Protein AF-A0A970QBX3-F1 (afdb_monomer)

Solvent-accessible surface area (backbone atoms only — not comparable to full-atom values): 6526 Å² total; per-residue (Å²): 126,73,66,64,77,68,33,66,67,52,50,50,51,51,50,50,53,51,50,50,52,50,51,53,54,52,50,52,54,51,51,53,52,52,53,53,47,52,47,50,51,34,50,51,20,39,53,53,19,43,52,48,38,43,62,64,50,50,45,53,52,36,74,72,35,96,82,59,68,78,52,75,66,56,49,50,52,50,50,51,52,17,49,55,44,13,43,54,48,10,49,77,71,75,35,60,40,56,83,68,61,32,67,73,48,52,55,55,47,52,56,51,51,55,52,50,66,74,74,108

Structure (mmCIF, N/CA/C/O backbone):
data_AF-A0A970QBX3-F1
#
_entry.id   AF-A0A970QBX3-F1
#
loop_
_atom_site.group_PDB
_atom_site.id
_atom_site.type_symbol
_atom_site.label_atom_id
_atom_site.label_alt_id
_atom_site.label_comp_id
_atom_site.label_asym_id
_atom_site.label_entity_id
_atom_site.label_seq_id
_atom_site.pdbx_PDB_ins_code
_atom_site.Cartn_x
_atom_site.Cartn_y
_atom_site.Cartn_z
_atom_site.occupancy
_atom_site.B_iso_or_equiv
_atom_site.auth_seq_id
_atom_site.auth_comp_id
_atom_site.auth_asym_id
_atom_site.auth_atom_id
_atom_site.pdbx_PDB_model_num
ATOM 1 N N . MET A 1 1 ? 44.107 10.179 -43.874 1.00 50.38 1 MET A N 1
ATOM 2 C CA . MET A 1 1 ? 43.537 10.083 -42.509 1.00 50.38 1 MET A CA 1
ATOM 3 C C . MET A 1 1 ? 42.085 10.587 -42.414 1.00 50.38 1 MET A C 1
ATOM 5 O O . MET A 1 1 ? 41.373 10.115 -41.544 1.00 50.38 1 MET A O 1
ATOM 9 N N . MET A 1 2 ? 41.601 11.449 -43.329 1.00 52.66 2 MET A N 1
ATOM 10 C CA . MET A 1 2 ? 40.190 11.902 -43.385 1.00 52.66 2 MET A CA 1
ATOM 11 C C . MET A 1 2 ? 39.183 10.896 -43.990 1.00 52.66 2 MET A C 1
ATOM 13 O O . MET A 1 2 ? 38.004 10.974 -43.662 1.00 52.66 2 MET A O 1
ATOM 17 N N . SER A 1 3 ? 39.610 9.911 -44.795 1.00 55.97 3 SER A N 1
ATOM 18 C CA . SER A 1 3 ? 38.688 8.915 -45.388 1.00 55.97 3 SER A CA 1
ATOM 19 C C . SER A 1 3 ? 38.182 7.845 -44.414 1.00 55.97 3 SER A C 1
ATOM 21 O O . SER A 1 3 ? 37.159 7.227 -44.678 1.00 55.97 3 SER A O 1
ATOM 23 N N . LEU A 1 4 ? 38.858 7.624 -43.280 1.00 55.12 4 LEU A N 1
ATOM 24 C CA . LEU A 1 4 ? 38.429 6.629 -42.285 1.00 55.12 4 LEU A CA 1
ATOM 25 C C . LEU A 1 4 ? 37.173 7.074 -41.518 1.00 55.12 4 LEU A C 1
ATOM 27 O O . LEU A 1 4 ? 36.374 6.233 -41.126 1.00 55.12 4 LEU A O 1
ATOM 31 N N . LEU A 1 5 ? 36.967 8.386 -41.364 1.00 57.03 5 LEU A N 1
ATOM 32 C CA . LEU A 1 5 ? 35.799 8.968 -40.688 1.00 57.03 5 LEU A CA 1
ATOM 33 C C . LEU A 1 5 ? 34.562 9.090 -41.596 1.00 57.03 5 LEU A C 1
ATOM 35 O O . LEU A 1 5 ? 33.463 9.277 -41.091 1.00 57.03 5 LEU A O 1
ATOM 39 N N . HIS A 1 6 ? 34.734 8.966 -42.916 1.00 58.34 6 HIS A N 1
ATOM 40 C CA . HIS A 1 6 ? 33.640 8.953 -43.900 1.00 58.34 6 HIS A CA 1
ATOM 41 C C . HIS A 1 6 ? 33.245 7.542 -44.341 1.00 58.34 6 HIS A C 1
ATOM 43 O O . HIS A 1 6 ? 32.353 7.383 -45.169 1.00 58.34 6 HIS A O 1
ATOM 49 N N . SER A 1 7 ? 33.907 6.512 -43.808 1.00 71.31 7 SER A N 1
ATOM 50 C CA . SER A 1 7 ? 33.497 5.139 -44.065 1.00 71.31 7 SER A CA 1
ATOM 51 C C . SER A 1 7 ? 32.160 4.897 -43.370 1.00 71.31 7 SER A C 1
ATOM 53 O O . SER A 1 7 ? 32.067 4.983 -42.143 1.00 71.31 7 SER A O 1
ATOM 55 N N . GLU A 1 8 ? 31.129 4.593 -44.155 1.00 74.38 8 GLU A N 1
ATOM 56 C CA . GLU A 1 8 ? 29.771 4.295 -43.684 1.00 74.38 8 GLU A CA 1
ATOM 57 C C . GLU A 1 8 ? 29.770 3.244 -42.562 1.00 74.38 8 GLU A C 1
ATOM 59 O O . GLU A 1 8 ? 28.977 3.330 -41.628 1.00 74.38 8 GLU A O 1
ATOM 64 N N . ALA A 1 9 ? 30.728 2.311 -42.591 1.00 81.00 9 ALA A N 1
ATOM 65 C CA . ALA A 1 9 ? 30.919 1.303 -41.555 1.00 81.00 9 ALA A CA 1
ATOM 66 C C . ALA A 1 9 ? 31.301 1.903 -40.188 1.00 81.00 9 ALA A C 1
ATOM 68 O O . ALA A 1 9 ? 30.789 1.471 -39.157 1.00 81.00 9 ALA A O 1
ATOM 69 N N . VAL A 1 10 ? 32.169 2.919 -40.157 1.00 82.06 10 VAL A N 1
ATOM 70 C CA . VAL A 1 10 ? 32.573 3.585 -38.907 1.00 82.06 10 VAL A CA 1
ATOM 71 C C . VAL A 1 10 ? 31.414 4.407 -38.350 1.00 82.06 10 VAL A C 1
ATOM 73 O O . VAL A 1 10 ? 31.152 4.357 -37.150 1.00 82.06 10 VAL A O 1
ATOM 76 N N . LEU A 1 11 ? 30.670 5.098 -39.217 1.00 83.69 11 LEU A N 1
ATOM 77 C CA . LEU A 1 11 ? 29.479 5.851 -38.818 1.00 83.69 11 LEU A CA 1
ATOM 78 C C . LEU A 1 11 ? 28.376 4.931 -38.280 1.00 83.69 11 LEU A C 1
ATOM 80 O O . LEU A 1 11 ? 27.795 5.233 -37.239 1.00 83.69 11 LEU A O 1
ATOM 84 N N . ALA A 1 12 ? 28.134 3.785 -38.921 1.00 86.38 12 ALA A N 1
ATOM 85 C CA . ALA A 1 12 ? 27.183 2.786 -38.441 1.00 86.38 12 ALA A CA 1
ATOM 86 C C . ALA A 1 12 ? 27.601 2.197 -37.085 1.00 86.38 12 ALA A C 1
ATOM 88 O O . ALA A 1 12 ? 26.760 2.058 -36.195 1.00 86.38 12 ALA A O 1
ATOM 89 N N . CYS A 1 13 ? 28.891 1.909 -36.884 1.00 87.31 13 CYS A N 1
ATOM 90 C CA . CYS A 1 13 ? 29.428 1.458 -35.596 1.00 87.31 13 CYS A CA 1
ATOM 91 C C . CYS A 1 13 ? 29.241 2.510 -34.493 1.00 87.31 13 CYS A C 1
ATOM 93 O O . CYS A 1 13 ? 28.778 2.192 -33.402 1.00 87.31 13 CYS A O 1
ATOM 95 N N . VAL A 1 14 ? 29.542 3.781 -34.767 1.00 88.06 14 VAL A N 1
ATOM 96 C CA . VAL A 1 14 ? 29.342 4.853 -33.778 1.00 88.06 14 VAL A CA 1
ATOM 97 C C . VAL A 1 14 ? 27.853 5.046 -33.477 1.00 88.06 14 VAL A C 1
ATOM 99 O O . VAL A 1 14 ? 27.471 5.113 -32.309 1.00 88.06 14 VAL A O 1
ATOM 102 N N . ALA A 1 15 ? 26.996 5.072 -34.500 1.00 88.62 15 ALA A N 1
ATOM 103 C CA . ALA A 1 15 ? 25.553 5.231 -34.332 1.00 88.62 15 ALA A CA 1
ATOM 104 C C . ALA A 1 15 ? 24.930 4.085 -33.519 1.00 88.62 15 ALA A C 1
ATOM 106 O O . ALA A 1 15 ? 24.088 4.325 -32.654 1.00 88.62 15 ALA A O 1
ATOM 107 N N . SER A 1 16 ? 25.368 2.848 -33.751 1.00 89.81 16 SER A N 1
ATOM 108 C CA . SER A 1 16 ? 24.889 1.678 -33.010 1.00 89.81 16 SER A CA 1
ATOM 109 C C . SER A 1 16 ? 25.359 1.679 -31.552 1.00 89.81 16 SER A C 1
ATOM 111 O O . SER A 1 16 ? 24.554 1.395 -30.665 1.00 89.81 16 SER A O 1
ATOM 113 N N . ILE A 1 17 ? 26.598 2.098 -31.271 1.00 91.94 17 ILE A N 1
ATOM 114 C CA . ILE A 1 17 ? 27.090 2.268 -29.892 1.00 91.94 17 ILE A CA 1
ATOM 115 C C . ILE A 1 17 ? 26.294 3.356 -29.156 1.00 91.94 17 ILE A C 1
ATOM 117 O O . ILE A 1 17 ? 25.835 3.138 -28.033 1.00 91.94 17 ILE A O 1
ATOM 121 N N . VAL A 1 18 ? 26.080 4.512 -29.790 1.00 93.06 18 VAL A N 1
ATOM 122 C CA . VAL A 1 18 ? 25.302 5.614 -29.200 1.00 93.06 18 VAL A CA 1
ATOM 123 C C . VAL A 1 18 ? 23.844 5.201 -28.981 1.00 93.06 18 VAL A C 1
ATOM 125 O O . VAL A 1 18 ? 23.286 5.459 -27.915 1.00 93.06 18 VAL A O 1
ATOM 128 N N . GLY A 1 19 ? 23.235 4.508 -29.945 1.00 90.81 19 GLY A N 1
ATOM 129 C CA . GLY A 1 19 ? 21.869 3.996 -29.834 1.00 90.81 19 GLY A CA 1
ATOM 130 C C . GLY A 1 19 ? 21.708 2.961 -28.718 1.00 90.81 19 GLY A C 1
ATOM 131 O O . GLY A 1 19 ? 20.728 3.007 -27.968 1.00 90.81 19 GLY A O 1
ATOM 132 N N . ALA A 1 20 ? 22.687 2.068 -28.549 1.00 90.50 20 ALA A N 1
ATOM 133 C CA . ALA A 1 20 ? 22.700 1.102 -27.454 1.00 90.50 20 ALA A CA 1
ATOM 134 C C . ALA A 1 20 ? 22.789 1.807 -26.093 1.00 90.50 20 ALA A C 1
ATOM 136 O O . ALA A 1 20 ? 21.993 1.521 -25.196 1.00 90.50 20 ALA A O 1
ATOM 137 N N . LEU A 1 21 ? 23.691 2.785 -25.957 1.00 92.25 21 LEU A N 1
ATOM 138 C CA . LEU A 1 21 ? 23.841 3.550 -24.721 1.00 92.25 21 LEU A CA 1
ATOM 139 C C . LEU A 1 21 ? 22.571 4.347 -24.384 1.00 92.25 21 LEU A C 1
ATOM 141 O O . LEU A 1 21 ? 22.104 4.316 -23.246 1.00 92.25 21 LEU A O 1
ATOM 145 N N . TRP A 1 22 ? 21.964 5.000 -25.378 1.00 91.19 22 TRP A N 1
ATOM 146 C CA . TRP A 1 22 ? 20.698 5.718 -25.218 1.00 91.19 22 TRP A CA 1
ATOM 147 C C . TRP A 1 22 ? 19.562 4.799 -24.756 1.00 91.19 22 TRP A C 1
ATOM 149 O O . TRP A 1 22 ? 18.803 5.138 -23.847 1.00 91.19 22 TRP A O 1
ATOM 159 N N . THR A 1 23 ? 19.467 3.607 -25.346 1.00 91.12 23 THR A N 1
ATOM 160 C CA . THR A 1 23 ? 18.446 2.615 -24.988 1.00 91.12 23 THR A CA 1
ATOM 161 C C . THR A 1 23 ? 18.615 2.137 -23.548 1.00 91.12 23 THR A C 1
ATOM 163 O O . THR A 1 23 ? 17.627 2.027 -22.822 1.00 91.12 23 THR A O 1
ATOM 166 N N . LEU A 1 24 ? 19.854 1.914 -23.101 1.00 88.19 24 LEU A N 1
ATOM 167 C CA . LEU A 1 24 ? 20.149 1.536 -21.717 1.00 88.19 24 LEU A CA 1
ATOM 168 C C . LEU A 1 24 ? 19.758 2.639 -20.726 1.00 88.19 24 LEU A C 1
ATOM 170 O O . LEU A 1 24 ? 19.082 2.357 -19.735 1.00 88.19 24 LEU A O 1
ATOM 174 N N . LEU A 1 25 ? 20.120 3.894 -21.011 1.00 87.69 25 LEU A N 1
ATOM 175 C CA . LEU A 1 25 ? 19.755 5.037 -20.167 1.00 87.69 25 LEU A CA 1
ATOM 176 C C . LEU A 1 25 ? 18.233 5.196 -20.066 1.00 87.69 25 LEU A C 1
ATOM 178 O O . LEU A 1 25 ? 17.684 5.295 -18.967 1.00 87.69 25 LEU A O 1
ATOM 182 N N . LYS A 1 26 ? 17.533 5.131 -21.201 1.00 88.56 26 LYS A N 1
ATOM 183 C CA . LYS A 1 26 ? 16.073 5.259 -21.245 1.00 88.56 26 LYS A CA 1
ATOM 184 C C . LYS A 1 26 ? 15.355 4.089 -20.570 1.00 88.56 26 LYS A C 1
ATOM 186 O O . LYS A 1 26 ? 14.345 4.290 -19.895 1.00 88.56 26 LYS A O 1
ATOM 191 N N . SER A 1 27 ? 15.889 2.876 -20.706 1.00 84.69 27 SER A N 1
ATOM 192 C CA . SER A 1 27 ? 15.396 1.692 -19.996 1.00 84.69 27 SER A CA 1
ATOM 193 C C . SER A 1 27 ? 15.481 1.882 -18.480 1.00 84.69 27 SER A C 1
ATOM 195 O O . SER A 1 27 ? 14.522 1.603 -17.759 1.00 84.69 27 SER A O 1
ATOM 197 N N . HIS A 1 28 ? 16.586 2.449 -17.990 1.00 81.50 28 HIS A N 1
ATOM 198 C CA . HIS A 1 28 ? 16.771 2.712 -16.568 1.00 81.50 28 HIS A CA 1
ATOM 199 C C . HIS A 1 28 ? 15.764 3.741 -16.018 1.00 81.50 28 HIS A C 1
ATOM 201 O O . HIS A 1 28 ? 15.175 3.525 -14.956 1.00 81.50 28 HIS A O 1
ATOM 207 N N . GLU A 1 29 ? 15.501 4.834 -16.738 1.00 82.56 29 GLU A N 1
ATOM 208 C CA . GLU A 1 29 ? 14.481 5.822 -16.348 1.00 82.56 29 GLU A CA 1
ATOM 209 C C . GLU A 1 29 ? 13.073 5.226 -16.322 1.00 82.56 29 GLU A C 1
ATOM 211 O O . GLU A 1 29 ? 12.319 5.424 -15.363 1.00 82.56 29 GLU A O 1
ATOM 216 N N . TRP A 1 30 ? 12.730 4.443 -17.345 1.00 85.00 30 TRP A N 1
ATOM 217 C CA . TRP A 1 30 ? 11.436 3.778 -17.415 1.00 85.00 30 TRP A CA 1
ATOM 218 C C . TRP A 1 30 ? 11.247 2.782 -16.266 1.00 85.00 30 TRP A C 1
ATOM 220 O O . TRP A 1 30 ? 10.191 2.757 -15.629 1.00 85.00 30 TRP A O 1
ATOM 230 N N . MET A 1 31 ? 12.292 2.025 -15.935 1.00 81.00 31 MET A N 1
ATOM 231 C CA . MET A 1 31 ? 12.283 1.080 -14.822 1.00 81.00 31 MET A CA 1
ATOM 232 C C . MET A 1 31 ? 12.094 1.783 -13.472 1.00 81.00 31 MET A C 1
ATOM 234 O O . MET A 1 31 ? 11.294 1.327 -12.651 1.00 81.00 31 MET A O 1
ATOM 238 N N . ARG A 1 32 ? 12.751 2.932 -13.255 1.00 82.06 32 ARG A N 1
ATOM 239 C CA . ARG A 1 32 ? 12.530 3.763 -12.056 1.00 82.06 32 ARG A CA 1
ATOM 240 C C . ARG A 1 32 ? 11.093 4.271 -11.986 1.00 82.06 32 ARG A C 1
ATOM 242 O O . ARG A 1 32 ? 10.476 4.185 -10.926 1.00 82.06 32 ARG A O 1
ATOM 249 N N . GLY A 1 33 ? 10.543 4.736 -13.107 1.00 84.94 33 GLY A N 1
ATOM 250 C CA . GLY A 1 33 ? 9.156 5.194 -13.192 1.00 84.94 33 GLY A CA 1
ATOM 251 C C . GLY A 1 33 ? 8.146 4.089 -12.876 1.00 84.94 33 GLY A C 1
ATOM 252 O O . GLY A 1 33 ? 7.218 4.307 -12.099 1.00 84.94 33 GLY A O 1
ATOM 253 N N . MET A 1 34 ? 8.344 2.882 -13.413 1.00 85.06 34 MET A N 1
ATOM 254 C CA . MET A 1 34 ? 7.487 1.733 -13.105 1.00 85.06 34 MET A CA 1
ATOM 255 C C . MET A 1 34 ? 7.571 1.324 -11.636 1.00 85.06 34 MET A C 1
ATOM 257 O O . MET A 1 34 ? 6.538 1.072 -11.018 1.00 85.06 34 MET A O 1
ATOM 261 N N . ARG A 1 35 ? 8.777 1.291 -11.055 1.00 85.50 35 ARG A N 1
ATOM 262 C CA . ARG A 1 35 ? 8.946 0.970 -9.632 1.00 85.50 35 ARG A CA 1
ATOM 263 C C . ARG A 1 35 ? 8.247 1.996 -8.744 1.00 85.50 35 ARG A C 1
ATOM 265 O O . ARG A 1 35 ? 7.551 1.605 -7.815 1.00 85.50 35 ARG A O 1
ATOM 272 N N . GLN A 1 36 ? 8.378 3.285 -9.060 1.00 88.75 36 GLN A N 1
ATOM 273 C CA . GLN A 1 36 ? 7.702 4.340 -8.308 1.00 88.75 36 GLN A CA 1
ATOM 274 C C . GLN A 1 36 ? 6.177 4.211 -8.385 1.00 88.75 36 GLN A C 1
ATOM 276 O O . GLN A 1 36 ? 5.508 4.369 -7.369 1.00 88.75 36 GLN A O 1
ATOM 281 N N . ARG A 1 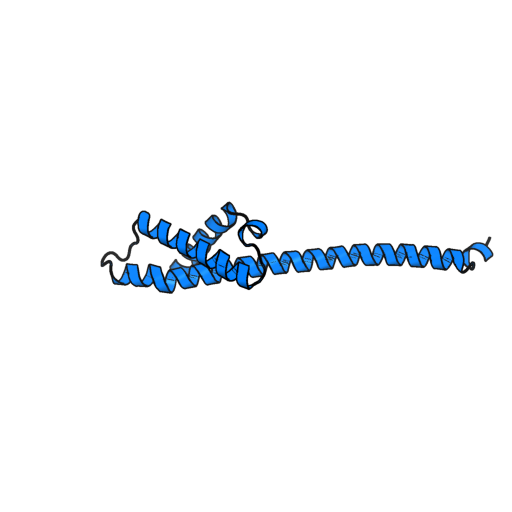37 ? 5.630 3.885 -9.563 1.00 87.69 37 ARG A N 1
ATOM 282 C CA . ARG A 1 37 ? 4.191 3.632 -9.728 1.00 87.69 37 ARG A CA 1
ATOM 283 C C . ARG A 1 37 ? 3.723 2.472 -8.856 1.00 87.69 37 ARG A C 1
ATOM 285 O O . ARG A 1 37 ? 2.830 2.677 -8.051 1.00 87.69 37 ARG A O 1
ATOM 292 N N . LYS A 1 38 ? 4.404 1.320 -8.907 1.00 87.88 38 LYS A N 1
ATOM 293 C CA . LYS A 1 38 ? 4.070 0.158 -8.063 1.00 87.88 38 LYS A CA 1
ATOM 294 C C . LYS A 1 38 ? 4.073 0.491 -6.569 1.00 87.88 38 LYS A C 1
ATOM 296 O O . LYS A 1 38 ? 3.174 0.073 -5.850 1.00 87.88 38 LYS A O 1
ATOM 301 N N . VAL A 1 39 ? 5.067 1.254 -6.106 1.00 88.94 39 VAL A N 1
ATOM 302 C CA . VAL A 1 39 ? 5.147 1.690 -4.701 1.00 88.94 39 VAL A CA 1
ATOM 303 C C . VAL A 1 39 ? 3.987 2.617 -4.344 1.00 88.94 39 VAL A C 1
ATOM 305 O O . VAL A 1 39 ? 3.378 2.447 -3.292 1.00 88.94 39 VAL A O 1
ATOM 308 N N . ASN A 1 40 ? 3.654 3.572 -5.211 1.00 88.75 40 ASN A N 1
ATOM 309 C CA . ASN A 1 40 ? 2.523 4.468 -4.983 1.00 88.75 40 ASN A CA 1
ATOM 310 C C . ASN A 1 40 ? 1.193 3.699 -4.966 1.00 88.75 40 ASN A C 1
ATOM 312 O O . ASN A 1 40 ? 0.389 3.906 -4.064 1.00 88.75 40 ASN A O 1
ATOM 316 N N . ASP A 1 41 ? 0.997 2.766 -5.899 1.00 89.38 41 ASP A N 1
ATOM 317 C CA . ASP A 1 41 ? -0.209 1.937 -5.983 1.00 89.38 41 ASP A CA 1
ATOM 318 C C . ASP A 1 41 ? -0.372 1.054 -4.736 1.00 89.38 41 ASP A C 1
ATOM 320 O O . ASP A 1 41 ? -1.487 0.892 -4.232 1.00 89.38 41 ASP A O 1
ATOM 324 N N . ALA A 1 42 ? 0.741 0.515 -4.220 1.00 89.62 42 ALA A N 1
ATOM 325 C CA . ALA A 1 42 ? 0.800 -0.240 -2.971 1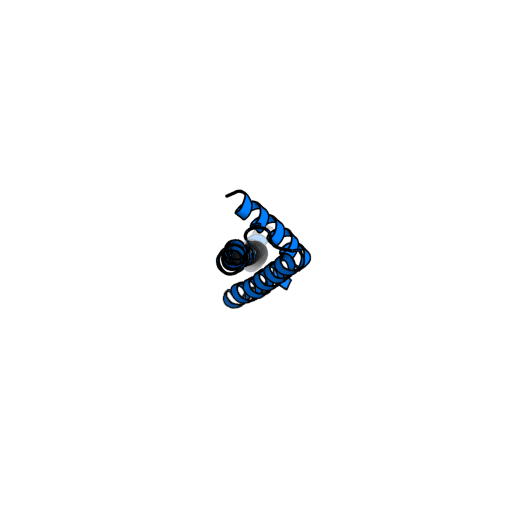.00 89.62 42 ALA A CA 1
ATOM 326 C C . ALA A 1 42 ? 0.446 0.629 -1.754 1.00 89.62 42 ALA A C 1
ATOM 328 O O . ALA A 1 42 ? -0.339 0.214 -0.902 1.00 89.62 42 ALA A O 1
ATOM 329 N N . LEU A 1 43 ? 0.999 1.842 -1.676 1.00 89.94 43 LEU A N 1
ATOM 330 C CA . LEU A 1 43 ? 0.696 2.793 -0.605 1.00 89.94 43 LEU A CA 1
ATOM 331 C C . LEU A 1 43 ? -0.775 3.210 -0.616 1.00 89.94 43 LEU A C 1
ATOM 333 O O . LEU A 1 43 ? -1.411 3.244 0.434 1.00 89.94 43 LEU A O 1
ATOM 337 N N . GLU A 1 44 ? -1.328 3.489 -1.791 1.00 91.31 44 GLU A N 1
ATOM 338 C CA . GLU A 1 44 ? -2.728 3.878 -1.931 1.00 91.31 44 GLU A CA 1
ATOM 339 C C . GLU A 1 44 ? -3.670 2.708 -1.597 1.00 91.31 44 GLU A C 1
ATOM 341 O O . GLU A 1 44 ? -4.697 2.906 -0.950 1.00 91.31 44 GLU A O 1
ATOM 346 N N . ALA A 1 45 ? -3.300 1.472 -1.957 1.00 90.50 45 ALA A N 1
ATOM 347 C CA . ALA A 1 45 ? -4.030 0.276 -1.539 1.00 90.50 45 ALA A CA 1
ATOM 348 C C . ALA A 1 45 ? -4.042 0.115 -0.010 1.00 90.50 45 ALA A C 1
ATOM 350 O O . ALA A 1 45 ? -5.082 -0.205 0.568 1.00 90.50 45 ALA A O 1
ATOM 351 N N . LEU A 1 46 ? -2.905 0.374 0.643 1.00 89.94 46 LEU A N 1
ATOM 352 C CA . LEU A 1 46 ? -2.792 0.345 2.098 1.00 89.94 46 LEU A CA 1
ATOM 353 C C . LEU A 1 46 ? -3.636 1.445 2.758 1.00 89.94 46 LEU A C 1
ATOM 355 O O . LEU A 1 46 ? -4.365 1.163 3.705 1.00 89.94 46 LEU A O 1
ATOM 359 N N . GLU A 1 47 ? -3.585 2.680 2.254 1.00 90.44 47 GLU A N 1
ATOM 360 C CA . GLU A 1 47 ? -4.385 3.790 2.791 1.00 90.44 47 GLU A CA 1
ATOM 361 C C . GLU A 1 47 ? -5.888 3.533 2.636 1.00 90.44 47 GLU A C 1
ATOM 363 O O . GLU A 1 47 ? -6.632 3.677 3.608 1.00 90.44 47 GLU A O 1
ATOM 368 N N . ALA A 1 48 ? -6.324 3.054 1.468 1.00 88.94 48 ALA A N 1
ATOM 369 C CA . ALA A 1 48 ? -7.717 2.693 1.224 1.00 88.94 48 ALA A CA 1
ATOM 370 C C . ALA A 1 48 ? -8.200 1.568 2.152 1.00 88.94 48 ALA A C 1
ATOM 372 O O . ALA A 1 48 ? -9.315 1.626 2.671 1.00 88.94 48 ALA A O 1
ATOM 373 N N . ALA A 1 49 ? -7.365 0.554 2.391 1.00 89.19 49 ALA A N 1
ATOM 374 C CA . ALA A 1 49 ? -7.700 -0.542 3.292 1.00 89.19 49 ALA A CA 1
ATOM 375 C C . ALA A 1 49 ? -7.829 -0.085 4.747 1.00 89.19 49 ALA A C 1
ATOM 377 O O . ALA A 1 49 ? -8.790 -0.452 5.420 1.00 89.19 49 ALA A O 1
ATOM 378 N N . VAL A 1 50 ? -6.891 0.735 5.229 1.00 87.81 50 VAL A N 1
ATOM 379 C CA . VAL A 1 50 ? -6.928 1.250 6.603 1.00 87.81 50 VAL A CA 1
ATOM 380 C C . VAL A 1 50 ? -8.132 2.168 6.814 1.00 87.81 50 VAL A C 1
ATOM 382 O O . VAL A 1 50 ? -8.797 2.047 7.842 1.00 87.81 50 VAL A O 1
ATOM 385 N N . ASP A 1 51 ? -8.454 3.045 5.856 1.00 87.81 51 ASP A N 1
ATOM 386 C CA . ASP A 1 51 ? -9.643 3.906 5.940 1.00 87.81 51 ASP A CA 1
ATOM 387 C C . ASP A 1 51 ? -10.935 3.074 5.945 1.00 87.81 51 ASP A C 1
ATOM 389 O O . ASP A 1 51 ? -11.795 3.270 6.806 1.00 87.81 51 ASP A O 1
ATOM 393 N N . ALA A 1 52 ? -11.048 2.080 5.055 1.00 87.50 52 ALA A N 1
ATOM 394 C CA . ALA A 1 52 ? -12.202 1.182 5.016 1.00 87.50 52 ALA A CA 1
ATOM 395 C C . ALA A 1 52 ? -12.379 0.428 6.342 1.00 87.50 52 ALA A C 1
ATOM 397 O O . ALA A 1 52 ? -13.460 0.460 6.929 1.00 87.50 52 ALA A O 1
ATOM 398 N N . THR A 1 53 ? -11.315 -0.182 6.871 1.00 87.56 53 THR A N 1
ATOM 399 C CA . THR A 1 53 ? -11.371 -0.895 8.155 1.00 87.56 53 THR A CA 1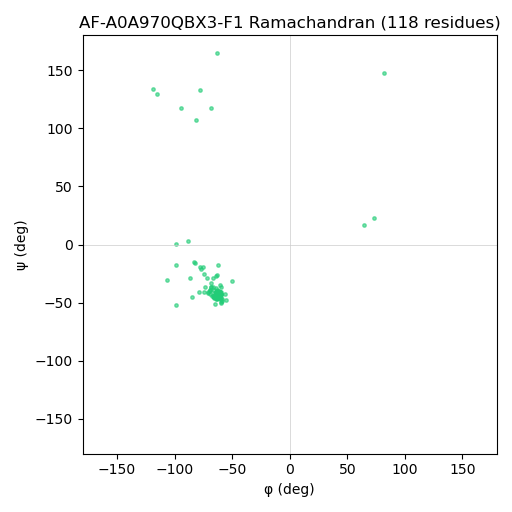
ATOM 400 C C . THR A 1 53 ? -11.685 0.048 9.316 1.00 87.56 53 THR A C 1
ATOM 402 O O . THR A 1 53 ? -12.443 -0.306 10.219 1.00 87.56 53 THR A O 1
ATOM 405 N N . TYR A 1 54 ? -11.169 1.277 9.308 1.00 82.94 54 TYR A N 1
ATOM 406 C CA . TYR A 1 54 ? -11.503 2.250 10.345 1.00 82.94 54 TYR A CA 1
ATOM 407 C C . TYR A 1 54 ? -12.993 2.627 10.320 1.00 82.94 54 TYR A C 1
ATOM 409 O O . TYR A 1 54 ? -13.650 2.668 11.363 1.00 82.94 54 TYR A O 1
ATOM 417 N N . ARG A 1 55 ? -13.546 2.876 9.131 1.00 83.44 55 ARG A N 1
ATOM 418 C CA . ARG A 1 55 ? -14.952 3.266 8.964 1.00 83.44 55 ARG A CA 1
ATOM 419 C C . ARG A 1 55 ? -15.929 2.132 9.237 1.00 83.44 55 ARG A C 1
ATOM 421 O O . ARG A 1 55 ? -16.961 2.385 9.844 1.00 83.4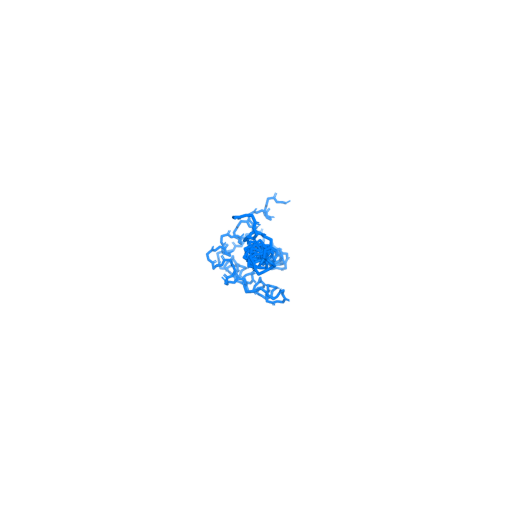4 55 ARG A O 1
ATOM 428 N N . GLU A 1 56 ? -15.626 0.924 8.774 1.00 85.12 56 GLU A N 1
ATOM 429 C CA . GLU A 1 56 ? -16.537 -0.222 8.862 1.00 85.12 56 GLU A CA 1
ATOM 430 C C . GLU A 1 56 ? -16.430 -0.931 10.215 1.00 85.12 56 GLU A C 1
ATOM 432 O O . GLU A 1 56 ? -17.445 -1.237 10.833 1.00 85.12 56 GLU A O 1
ATOM 437 N N . TYR A 1 57 ? -15.209 -1.169 10.698 1.00 80.56 57 TYR A N 1
ATOM 438 C CA . TYR A 1 57 ? -14.971 -2.009 11.873 1.00 80.56 57 TYR A CA 1
ATOM 439 C C . TYR A 1 57 ? -14.762 -1.179 13.142 1.00 80.56 57 TYR A C 1
ATOM 441 O O . TYR A 1 57 ? -15.455 -1.361 14.142 1.00 80.56 57 TYR A O 1
ATOM 449 N N . VAL A 1 58 ? -13.842 -0.209 13.107 1.00 78.94 58 VAL A N 1
ATOM 450 C CA . VAL A 1 58 ? -13.498 0.576 14.307 1.00 78.94 58 VAL A CA 1
ATOM 451 C C . VAL A 1 58 ? -14.635 1.501 14.729 1.00 78.94 58 VAL A C 1
ATOM 453 O O . VAL A 1 58 ? -14.889 1.646 15.924 1.00 78.94 58 VAL A O 1
ATOM 456 N N . ARG A 1 59 ? -15.323 2.136 13.775 1.00 78.81 59 ARG A N 1
ATOM 457 C CA . ARG A 1 59 ? -16.467 2.999 14.090 1.00 78.81 59 ARG A CA 1
ATOM 458 C C . ARG A 1 59 ? -17.614 2.206 14.716 1.00 78.81 59 ARG A C 1
ATOM 460 O O . ARG A 1 59 ? -18.117 2.627 15.750 1.00 78.81 59 ARG A O 1
ATOM 467 N N . ALA A 1 60 ? -17.954 1.048 14.148 1.00 81.94 60 ALA A N 1
ATOM 468 C CA . ALA A 1 60 ? -18.997 0.176 14.683 1.00 81.94 60 ALA A CA 1
ATOM 469 C C . ALA A 1 60 ? -18.675 -0.291 16.113 1.00 81.94 60 ALA A C 1
ATOM 471 O O . ALA A 1 60 ? -19.535 -0.236 16.986 1.00 81.94 60 ALA A O 1
ATOM 472 N N . LEU A 1 61 ? -17.420 -0.670 16.382 1.00 79.94 61 LEU A N 1
ATOM 473 C CA . LEU A 1 61 ? -16.974 -1.049 17.728 1.00 79.94 61 LEU A CA 1
ATOM 474 C C . LEU A 1 61 ? -17.055 0.111 18.725 1.00 79.94 61 LEU A C 1
ATOM 476 O O . LEU A 1 61 ? -17.512 -0.064 19.850 1.00 79.94 61 LEU A O 1
ATOM 480 N N . LYS A 1 62 ? -16.660 1.319 18.312 1.00 77.56 62 LYS A N 1
ATOM 481 C CA . LYS A 1 62 ? -16.763 2.516 19.160 1.00 77.56 62 LYS A CA 1
ATOM 482 C C . LYS A 1 62 ? -18.202 2.937 19.449 1.00 77.56 62 LYS A C 1
ATOM 484 O O . LYS A 1 62 ? -18.435 3.556 20.476 1.00 77.56 62 LYS A O 1
ATOM 489 N N . GLU A 1 63 ? -19.139 2.657 18.549 1.00 78.88 63 GLU A N 1
ATOM 490 C CA . GLU A 1 63 ? -20.566 2.926 18.769 1.00 78.88 63 GLU A CA 1
ATOM 491 C C . GLU A 1 63 ? -21.191 1.923 19.756 1.00 78.88 63 GLU A C 1
ATOM 493 O O . GLU A 1 63 ? -22.162 2.254 20.432 1.00 78.88 63 GLU A O 1
ATOM 498 N N . GLN A 1 64 ? -20.618 0.720 19.873 1.00 78.19 64 GLN A N 1
ATOM 499 C CA . GLN A 1 64 ? -21.064 -0.323 20.803 1.00 78.19 64 GLN A CA 1
ATOM 500 C C . GLN A 1 64 ? -20.441 -0.193 22.201 1.00 78.19 64 GLN A C 1
ATOM 502 O O . GLN A 1 64 ? -21.068 -0.589 23.184 1.00 78.19 64 GLN A O 1
ATOM 507 N N . ASP A 1 65 ? -19.232 0.366 22.306 1.00 75.12 65 ASP A N 1
ATOM 508 C CA . ASP A 1 65 ? -18.552 0.583 23.582 1.00 75.12 65 ASP A CA 1
ATOM 509 C C . ASP A 1 65 ? -18.790 2.006 24.137 1.00 75.12 65 ASP A C 1
ATOM 511 O O . ASP A 1 65 ? -18.304 2.982 23.556 1.00 75.12 65 ASP A O 1
ATOM 515 N N . PRO A 1 66 ? -19.434 2.162 25.311 1.00 68.88 66 PRO A N 1
ATOM 516 C CA . PRO A 1 66 ? -19.621 3.466 25.949 1.00 68.88 66 PRO A CA 1
ATOM 517 C C . PRO A 1 66 ? -18.305 4.160 26.345 1.00 68.88 66 PRO A C 1
ATOM 519 O O . PRO A 1 66 ? -18.304 5.369 26.578 1.00 68.88 66 PRO A O 1
ATOM 522 N N . SER A 1 67 ? -17.181 3.434 26.420 1.00 74.06 67 SER A N 1
ATOM 523 C CA . SER A 1 67 ? -15.858 4.013 26.688 1.00 74.06 67 SER A CA 1
ATOM 524 C C . SER A 1 67 ? -15.181 4.600 25.437 1.00 74.06 67 SER A C 1
ATOM 526 O O . SER A 1 67 ? -14.235 5.389 25.553 1.00 74.06 67 SER A O 1
ATOM 528 N N . GLY A 1 68 ? -15.662 4.245 24.237 1.00 69.75 68 GLY A N 1
ATOM 529 C CA . GLY A 1 68 ? -15.135 4.697 22.948 1.00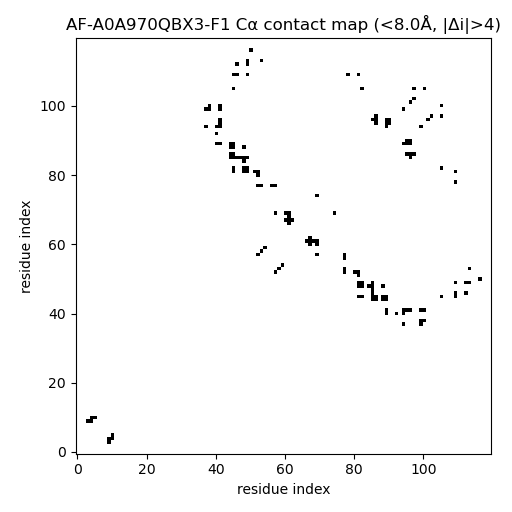 69.75 68 GLY A CA 1
ATOM 530 C C . GLY A 1 68 ? -13.698 4.242 22.651 1.00 69.75 68 GLY A C 1
ATOM 531 O O . GLY A 1 68 ? -13.033 4.825 21.779 1.00 69.75 68 GLY A O 1
ATOM 532 N N . ARG A 1 69 ? -13.180 3.238 23.374 1.00 77.88 69 ARG A N 1
ATOM 533 C CA . ARG A 1 69 ? -11.791 2.764 23.274 1.00 77.88 69 ARG A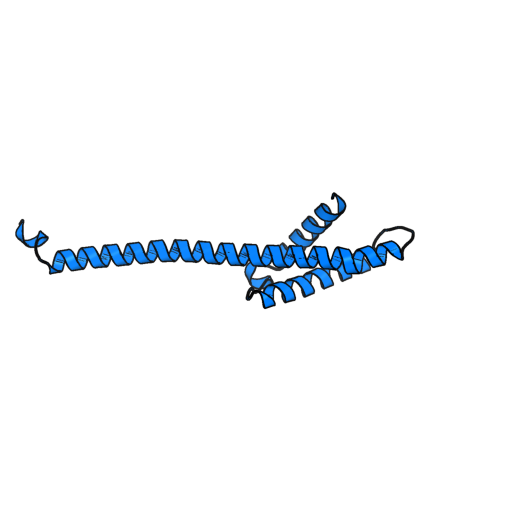 CA 1
ATOM 534 C C . ARG A 1 69 ? -11.749 1.305 22.842 1.00 77.88 69 ARG A C 1
ATOM 536 O O . ARG A 1 69 ? -12.393 0.453 23.420 1.00 77.88 69 ARG A O 1
ATOM 543 N N . LEU A 1 70 ? -10.879 1.012 21.881 1.00 79.12 70 LEU A N 1
ATOM 544 C CA . LEU A 1 70 ? -10.577 -0.367 21.503 1.00 79.12 70 LEU A CA 1
ATOM 545 C C . LEU A 1 70 ? -9.619 -0.997 22.518 1.00 79.12 70 LEU A C 1
ATOM 547 O O . LEU A 1 70 ? -8.569 -0.413 22.825 1.00 79.12 70 LEU A O 1
ATOM 551 N N . SER A 1 71 ? -9.927 -2.210 22.958 1.00 84.81 71 SER A N 1
ATOM 552 C CA . SER A 1 71 ? -9.011 -3.091 23.681 1.00 84.81 71 SER A CA 1
ATOM 553 C C . SER A 1 71 ? -7.803 -3.483 22.819 1.00 84.81 71 SER A C 1
ATOM 555 O O . SER A 1 71 ? -7.798 -3.329 21.597 1.00 84.81 71 SER A O 1
ATOM 557 N N . ALA A 1 72 ? -6.748 -4.010 23.448 1.00 83.62 72 ALA A N 1
ATOM 558 C CA . ALA A 1 72 ? -5.557 -4.459 22.723 1.00 83.62 72 ALA A CA 1
ATOM 559 C C . ALA A 1 72 ? -5.870 -5.573 21.703 1.00 83.62 72 ALA A C 1
ATOM 561 O O . ALA A 1 72 ? -5.304 -5.568 20.613 1.00 83.62 72 ALA A O 1
ATOM 562 N N . GLY A 1 73 ? -6.801 -6.479 22.027 1.00 85.12 73 GLY A N 1
ATOM 563 C CA . GLY A 1 73 ? -7.233 -7.544 21.117 1.00 85.12 73 GLY A CA 1
ATOM 564 C C . GLY A 1 73 ? -7.983 -7.008 19.897 1.00 85.12 73 GLY A C 1
ATOM 565 O O . GLY A 1 73 ? -7.681 -7.387 18.771 1.00 85.12 73 GLY A O 1
ATOM 566 N N . GLU A 1 74 ? -8.899 -6.058 20.093 1.00 83.81 74 GLU A N 1
ATOM 567 C CA . GLU A 1 74 ? -9.646 -5.447 18.983 1.00 83.81 74 GLU A CA 1
ATOM 568 C C . GLU A 1 74 ? -8.754 -4.586 18.085 1.00 83.81 74 GLU A C 1
ATOM 570 O O . GLU A 1 74 ? -8.966 -4.523 16.874 1.00 83.81 74 GLU A O 1
ATOM 575 N N . GLN A 1 75 ? -7.740 -3.932 18.660 1.00 83.31 75 GLN A N 1
ATOM 576 C CA . GLN A 1 75 ? -6.738 -3.205 17.882 1.00 83.31 75 GLN A CA 1
ATOM 577 C C . GLN A 1 75 ? -5.938 -4.143 16.980 1.00 83.31 75 GLN A C 1
ATOM 579 O O . GLN A 1 75 ? -5.665 -3.786 15.835 1.00 83.31 75 GLN A O 1
ATOM 584 N N . GLU A 1 76 ? -5.564 -5.316 17.485 1.00 85.56 76 GLU A N 1
ATOM 585 C CA . GLU A 1 76 ? -4.816 -6.296 16.704 1.00 85.56 76 GLU A CA 1
ATOM 586 C C . GLU A 1 76 ? -5.671 -6.900 15.587 1.00 85.56 76 GLU A C 1
ATOM 588 O O . GLU A 1 76 ? -5.237 -6.954 14.437 1.00 85.56 76 GLU A O 1
ATOM 593 N N . GLU A 1 77 ? -6.929 -7.229 15.878 1.00 87.31 77 GLU A N 1
ATOM 594 C CA . GLU A 1 77 ? -7.858 -7.726 14.862 1.00 87.31 77 GLU A CA 1
ATOM 595 C C . GLU A 1 77 ? -8.135 -6.672 13.775 1.00 87.31 77 GLU A C 1
ATOM 597 O O . GLU A 1 77 ? -8.140 -6.981 12.583 1.00 87.31 77 GLU A O 1
ATOM 602 N N . ALA A 1 78 ? -8.275 -5.398 14.158 1.00 85.31 78 ALA A N 1
ATOM 603 C CA . ALA A 1 78 ? -8.424 -4.301 13.203 1.00 85.31 78 ALA A CA 1
ATOM 604 C C . ALA A 1 78 ? -7.186 -4.147 12.301 1.00 85.31 78 ALA A C 1
ATOM 606 O O . ALA A 1 78 ? -7.321 -3.902 11.101 1.00 85.31 78 ALA A O 1
ATOM 607 N N . ARG A 1 79 ? -5.973 -4.303 12.848 1.00 84.56 79 ARG A N 1
ATOM 608 C CA . ARG A 1 79 ? -4.738 -4.281 12.043 1.00 84.56 79 ARG A CA 1
ATOM 609 C C . ARG A 1 79 ? -4.687 -5.446 11.072 1.00 84.56 79 ARG A C 1
ATOM 611 O O . ARG A 1 79 ? -4.386 -5.233 9.900 1.00 84.56 79 ARG A O 1
ATOM 618 N N . LYS A 1 80 ? -5.018 -6.649 11.538 1.00 88.44 80 LYS A N 1
ATOM 619 C CA . LYS A 1 80 ? -5.054 -7.847 10.703 1.00 88.44 80 LYS A CA 1
ATOM 620 C C . LYS A 1 80 ? -6.034 -7.682 9.540 1.00 88.44 80 LYS A C 1
ATOM 622 O O . LYS A 1 80 ? -5.636 -7.863 8.394 1.00 88.44 80 LYS A O 1
ATOM 627 N N . GLN A 1 81 ? -7.258 -7.220 9.803 1.00 88.38 81 GLN A N 1
ATOM 628 C CA . GLN A 1 81 ? -8.229 -6.930 8.742 1.00 88.38 81 GLN A CA 1
ATOM 629 C C . GLN A 1 81 ? -7.740 -5.857 7.767 1.00 88.38 81 GLN A C 1
ATOM 631 O O . GLN A 1 81 ? -7.901 -6.010 6.558 1.00 88.38 81 GLN A O 1
ATOM 636 N N . ALA A 1 82 ? -7.143 -4.769 8.262 1.00 88.00 82 ALA A N 1
ATOM 637 C CA . ALA A 1 82 ? -6.581 -3.736 7.395 1.00 88.00 82 ALA A CA 1
ATOM 638 C C . ALA A 1 82 ? -5.468 -4.295 6.495 1.00 88.00 82 ALA A C 1
ATOM 640 O O . ALA A 1 82 ? -5.432 -3.980 5.307 1.00 88.00 82 ALA A O 1
ATOM 641 N N . ARG A 1 83 ? -4.603 -5.164 7.028 1.00 87.75 83 ARG A N 1
ATOM 642 C CA . ARG A 1 83 ? -3.540 -5.827 6.267 1.00 87.75 83 ARG A CA 1
ATOM 643 C C . ARG A 1 83 ? -4.101 -6.762 5.201 1.00 87.75 83 ARG A C 1
ATOM 645 O O . ARG A 1 83 ? -3.720 -6.635 4.040 1.00 87.75 83 ARG A O 1
ATOM 652 N N . ASP A 1 84 ? -5.016 -7.652 5.568 1.00 90.25 84 ASP A N 1
ATOM 653 C CA . ASP A 1 84 ? -5.612 -8.614 4.633 1.00 90.25 84 ASP A CA 1
ATOM 654 C C . ASP A 1 84 ? -6.333 -7.880 3.490 1.00 90.25 84 ASP A C 1
ATOM 656 O O . ASP A 1 84 ? -6.128 -8.167 2.309 1.00 90.25 84 ASP A O 1
ATOM 660 N N . ARG A 1 85 ? -7.077 -6.821 3.825 1.00 90.81 85 ARG A N 1
ATOM 661 C CA . ARG A 1 85 ? -7.777 -5.990 2.842 1.00 90.81 85 ARG A CA 1
ATOM 662 C C . ARG A 1 85 ? -6.819 -5.189 1.959 1.00 90.81 85 ARG A C 1
ATOM 664 O O . ARG A 1 85 ? -7.078 -5.041 0.766 1.00 90.81 85 ARG A O 1
ATOM 671 N N . ALA A 1 86 ? -5.702 -4.703 2.503 1.00 89.94 86 ALA A N 1
ATOM 672 C CA . ALA A 1 86 ? -4.664 -4.030 1.722 1.00 89.94 86 ALA A CA 1
ATOM 673 C C . ALA A 1 86 ? -4.033 -4.978 0.699 1.00 89.94 86 ALA A C 1
ATOM 675 O O . ALA A 1 86 ? -3.843 -4.593 -0.456 1.00 89.94 86 ALA A O 1
ATOM 676 N N . VAL A 1 87 ? -3.752 -6.221 1.103 1.00 90.81 87 VAL A N 1
ATOM 677 C CA . VAL A 1 87 ? -3.230 -7.262 0.208 1.00 90.81 87 VAL A CA 1
ATOM 678 C C . VAL A 1 87 ? -4.227 -7.551 -0.914 1.00 90.81 87 VAL A C 1
ATOM 680 O O . VAL A 1 87 ? -3.831 -7.601 -2.079 1.00 90.81 87 VAL A O 1
ATOM 683 N N . ASP A 1 88 ? -5.517 -7.661 -0.601 1.00 92.25 88 ASP A N 1
ATOM 684 C CA . ASP A 1 88 ? -6.556 -7.891 -1.607 1.00 92.25 88 ASP A CA 1
ATOM 685 C C . ASP A 1 88 ? -6.693 -6.729 -2.600 1.00 92.25 88 ASP A C 1
ATOM 687 O O . ASP A 1 88 ? -6.785 -6.951 -3.812 1.00 92.25 88 ASP A O 1
ATOM 691 N N . ILE A 1 89 ? -6.684 -5.481 -2.117 1.00 89.69 89 ILE A N 1
ATOM 692 C CA . ILE A 1 89 ? -6.755 -4.290 -2.977 1.00 89.69 89 ILE A CA 1
ATOM 693 C C . ILE A 1 89 ? -5.510 -4.200 -3.868 1.00 89.69 89 ILE A C 1
ATOM 695 O O . ILE A 1 89 ? -5.636 -3.969 -5.073 1.00 89.69 89 ILE A O 1
ATOM 699 N N . ALA A 1 90 ? -4.318 -4.423 -3.311 1.00 89.56 90 ALA A N 1
ATOM 700 C CA . ALA A 1 90 ? -3.066 -4.398 -4.063 1.00 89.56 90 ALA A CA 1
ATOM 701 C C . ALA A 1 90 ? -3.019 -5.499 -5.132 1.00 89.56 90 ALA A C 1
ATOM 703 O O . ALA A 1 90 ? -2.682 -5.226 -6.287 1.00 89.56 90 ALA A O 1
ATOM 704 N N . ARG A 1 91 ? -3.465 -6.717 -4.797 1.00 90.38 91 ARG A N 1
ATOM 705 C CA . ARG A 1 91 ? -3.529 -7.837 -5.744 1.00 90.38 91 ARG A CA 1
ATOM 706 C C . ARG A 1 91 ? -4.444 -7.524 -6.928 1.00 90.38 91 ARG A C 1
ATOM 708 O O . ARG A 1 91 ? -4.074 -7.805 -8.065 1.00 90.38 91 ARG A O 1
ATOM 715 N N . ARG A 1 92 ? -5.598 -6.883 -6.699 1.00 90.88 92 ARG A N 1
ATOM 716 C CA . ARG A 1 92 ? -6.498 -6.423 -7.782 1.00 90.88 92 ARG A CA 1
ATOM 717 C C . ARG A 1 92 ? -5.853 -5.373 -8.691 1.00 90.88 92 ARG A C 1
ATOM 719 O O . ARG A 1 92 ? -6.228 -5.274 -9.854 1.00 90.88 92 ARG A O 1
ATOM 726 N N . ARG A 1 93 ? -4.881 -4.616 -8.178 1.00 87.38 93 ARG A N 1
ATOM 727 C CA . ARG A 1 93 ? -4.082 -3.629 -8.926 1.00 87.38 93 ARG A CA 1
ATOM 728 C C . ARG A 1 93 ? -2.836 -4.240 -9.584 1.00 87.38 93 ARG A C 1
ATOM 730 O O . ARG A 1 93 ? -2.062 -3.520 -10.202 1.00 87.38 93 ARG A O 1
ATOM 737 N N . GLY A 1 94 ? -2.637 -5.556 -9.472 1.00 88.38 94 GLY A N 1
ATOM 738 C CA . GLY A 1 94 ? -1.475 -6.250 -10.032 1.00 88.38 94 GLY A CA 1
ATOM 739 C C . GLY A 1 94 ? -0.173 -5.993 -9.268 1.00 88.38 94 GLY A C 1
ATOM 740 O O . GLY A 1 94 ? 0.908 -6.128 -9.841 1.00 88.38 94 GLY A O 1
ATOM 741 N N . VAL A 1 95 ? -0.267 -5.606 -7.992 1.00 90.06 95 VAL A N 1
ATOM 742 C CA . VAL A 1 95 ? 0.881 -5.321 -7.126 1.00 90.06 95 VAL A CA 1
ATOM 743 C C . VAL A 1 95 ? 0.917 -6.323 -5.977 1.00 90.06 95 VAL A C 1
ATOM 745 O O . VAL A 1 95 ? -0.075 -6.512 -5.275 1.00 90.06 95 VAL A O 1
ATOM 748 N N . ASP A 1 96 ? 2.073 -6.945 -5.756 1.00 90.12 96 ASP A N 1
ATOM 749 C CA . ASP A 1 96 ? 2.325 -7.683 -4.521 1.00 90.12 96 ASP A CA 1
ATOM 750 C C . ASP A 1 96 ? 2.735 -6.687 -3.430 1.00 90.12 96 ASP A C 1
ATOM 752 O O . ASP A 1 96 ? 3.820 -6.101 -3.469 1.00 90.12 96 ASP A O 1
ATOM 756 N N . LEU A 1 97 ? 1.831 -6.450 -2.477 1.00 87.56 97 LEU A N 1
ATOM 757 C CA . LEU A 1 97 ? 2.024 -5.478 -1.401 1.00 87.56 97 LEU A CA 1
ATOM 758 C C . LEU A 1 97 ? 3.225 -5.832 -0.514 1.00 87.56 97 LEU A C 1
ATOM 760 O O . LEU A 1 97 ? 3.996 -4.948 -0.139 1.00 87.56 97 LEU A O 1
ATOM 764 N N . VAL A 1 98 ? 3.379 -7.116 -0.182 1.00 88.25 98 VAL A N 1
ATOM 765 C CA . VAL A 1 98 ? 4.406 -7.587 0.753 1.00 88.25 98 VAL A CA 1
ATOM 766 C C . VAL A 1 98 ? 5.771 -7.550 0.082 1.00 88.25 98 VAL A C 1
ATOM 768 O O . VAL A 1 98 ? 6.730 -7.098 0.700 1.00 88.25 98 VAL A O 1
ATOM 771 N N . GLU A 1 99 ? 5.854 -7.940 -1.189 1.00 88.69 99 GLU A N 1
ATOM 772 C CA . GLU A 1 99 ? 7.086 -7.828 -1.977 1.00 88.69 99 GLU A CA 1
ATOM 773 C C . GLU A 1 99 ? 7.485 -6.360 -2.210 1.00 88.69 99 GLU A C 1
ATOM 775 O O . GLU A 1 99 ? 8.664 -6.010 -2.157 1.00 88.69 99 GLU A O 1
ATOM 780 N N . THR A 1 100 ? 6.506 -5.483 -2.453 1.00 88.19 100 THR A N 1
ATOM 781 C CA . THR A 1 100 ? 6.766 -4.084 -2.830 1.00 88.19 100 THR A CA 1
ATOM 782 C C . THR A 1 100 ? 7.141 -3.207 -1.636 1.00 88.19 100 THR A C 1
ATOM 784 O O . THR A 1 100 ? 8.022 -2.355 -1.766 1.00 88.19 100 THR A O 1
ATOM 787 N N . LEU A 1 101 ? 6.468 -3.376 -0.493 1.00 86.69 101 LEU A N 1
ATOM 788 C CA . LEU A 1 101 ? 6.646 -2.525 0.690 1.00 86.69 101 LEU A CA 1
ATOM 789 C C . LEU A 1 101 ? 7.416 -3.210 1.826 1.00 86.69 101 LEU A C 1
ATOM 791 O O . LEU A 1 101 ? 8.117 -2.530 2.572 1.00 86.69 101 LEU A O 1
ATOM 795 N N . GLY A 1 102 ? 7.315 -4.535 1.955 1.00 87.94 102 GLY A N 1
ATOM 796 C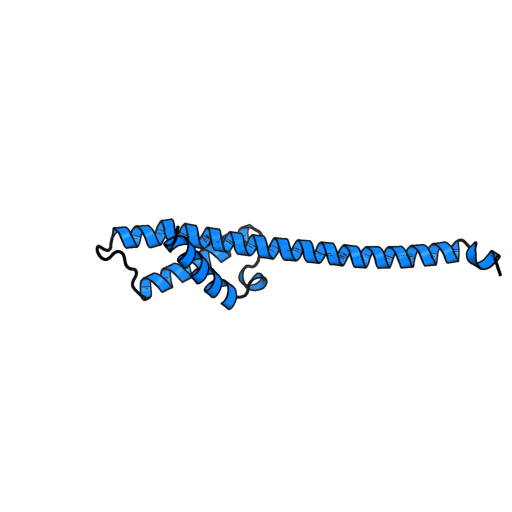 CA . GLY A 1 102 ? 7.823 -5.287 3.103 1.00 87.94 102 GLY A CA 1
ATOM 797 C C . GLY A 1 102 ? 6.869 -5.265 4.304 1.00 87.94 102 GLY A C 1
ATOM 798 O O . GLY A 1 102 ? 6.171 -4.281 4.549 1.00 87.94 102 GLY A O 1
ATOM 799 N N . ASN A 1 103 ? 6.846 -6.357 5.077 1.00 85.38 103 ASN A N 1
ATOM 800 C CA . ASN A 1 103 ? 5.940 -6.509 6.228 1.00 85.38 103 ASN A CA 1
ATOM 801 C C . ASN A 1 103 ? 6.129 -5.407 7.283 1.00 85.38 103 ASN A C 1
ATOM 803 O O . ASN A 1 103 ? 5.154 -4.771 7.674 1.00 85.38 103 ASN A O 1
ATOM 807 N N . ASP A 1 104 ? 7.372 -5.112 7.667 1.00 84.31 104 ASP A N 1
ATOM 808 C CA . ASP A 1 104 ? 7.665 -4.109 8.702 1.00 84.31 104 ASP A CA 1
ATOM 809 C C . ASP A 1 104 ? 7.161 -2.709 8.316 1.00 84.31 104 ASP A C 1
ATOM 811 O O . ASP A 1 104 ? 6.712 -1.921 9.153 1.00 84.31 104 ASP A O 1
ATOM 815 N N . PHE A 1 105 ? 7.212 -2.389 7.021 1.00 85.56 105 PHE A N 1
ATOM 816 C CA . PHE A 1 105 ? 6.762 -1.101 6.510 1.00 85.56 105 PHE A CA 1
ATOM 817 C C . PHE A 1 105 ? 5.237 -0.994 6.507 1.00 85.56 105 PHE A C 1
ATOM 819 O O . PHE A 1 105 ? 4.707 0.074 6.815 1.00 85.56 105 PHE A O 1
ATOM 826 N N . ILE A 1 106 ? 4.537 -2.092 6.203 1.00 86.44 106 ILE A N 1
ATOM 827 C CA . ILE A 1 106 ? 3.072 -2.167 6.249 1.00 86.44 106 ILE A CA 1
ATOM 828 C C . ILE A 1 106 ? 2.575 -1.874 7.669 1.00 86.44 106 ILE A C 1
ATOM 830 O O . ILE A 1 106 ? 1.680 -1.042 7.843 1.00 86.44 106 ILE A O 1
ATOM 834 N N . ASP A 1 107 ? 3.189 -2.475 8.688 1.00 85.12 107 ASP A N 1
ATOM 835 C CA . ASP A 1 107 ? 2.788 -2.274 10.086 1.00 85.12 107 ASP A CA 1
ATOM 836 C C . ASP A 1 107 ? 3.050 -0.836 10.552 1.00 85.12 107 ASP A C 1
ATOM 83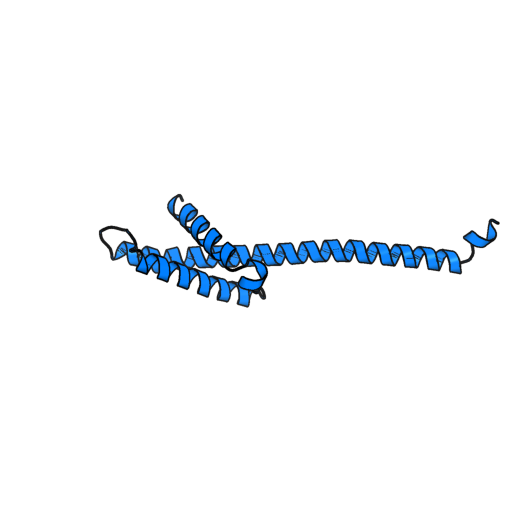8 O O . ASP A 1 107 ? 2.179 -0.181 11.145 1.00 85.12 107 ASP A O 1
ATOM 842 N N . LEU A 1 108 ? 4.226 -0.294 10.217 1.00 86.44 108 LEU A N 1
ATOM 843 C CA . LEU A 1 108 ? 4.594 1.084 10.541 1.00 86.44 108 LEU A CA 1
ATOM 844 C C . LEU A 1 108 ? 3.636 2.092 9.889 1.00 86.44 108 LEU A C 1
ATOM 846 O O . LEU A 1 108 ? 3.167 3.028 10.550 1.00 86.44 108 LEU A O 1
ATOM 850 N N . TRP A 1 109 ? 3.317 1.903 8.607 1.00 84.44 109 TRP A N 1
ATOM 851 C CA . TRP A 1 109 ? 2.403 2.786 7.885 1.00 84.44 109 TRP A CA 1
ATOM 852 C C . TRP A 1 109 ? 0.968 2.669 8.361 1.00 84.44 109 TRP A C 1
ATOM 854 O O . TRP A 1 109 ? 0.315 3.698 8.526 1.00 84.44 109 TRP A O 1
ATOM 864 N N . THR A 1 110 ? 0.503 1.462 8.677 1.00 83.62 110 THR A N 1
ATOM 865 C CA . THR A 1 110 ? -0.813 1.249 9.289 1.00 83.62 110 THR A CA 1
ATOM 866 C C . THR A 1 110 ? -0.940 2.073 10.571 1.00 83.62 110 THR A C 1
ATOM 868 O O . THR A 1 110 ? -1.890 2.842 10.734 1.00 83.62 110 THR A O 1
ATOM 871 N N . GLY A 1 111 ? 0.068 2.022 11.449 1.00 82.19 111 GLY A N 1
ATOM 872 C CA . GLY A 1 111 ? 0.102 2.841 12.662 1.00 82.19 111 GLY A CA 1
ATOM 873 C C . GLY A 1 111 ? 0.090 4.350 12.385 1.00 82.19 111 GLY A C 1
ATOM 874 O O . GLY A 1 111 ? -0.608 5.104 13.070 1.00 82.19 111 GLY A O 1
ATOM 875 N N . ARG A 1 112 ? 0.834 4.807 11.371 1.00 84.44 112 ARG A N 1
ATOM 876 C CA . ARG A 1 112 ? 0.875 6.220 10.962 1.00 84.44 112 ARG A CA 1
ATOM 877 C C . ARG A 1 112 ? -0.470 6.701 10.406 1.00 84.44 112 ARG A C 1
ATOM 879 O O . ARG A 1 112 ? -0.921 7.778 10.793 1.00 84.44 112 ARG A O 1
ATOM 886 N N . ILE A 1 113 ? -1.115 5.920 9.540 1.00 83.31 113 ILE A N 1
ATOM 887 C CA . ILE A 1 113 ? -2.408 6.262 8.928 1.00 83.31 113 ILE A CA 1
ATOM 888 C C . ILE A 1 113 ? -3.494 6.314 10.003 1.00 83.31 113 ILE A C 1
ATOM 890 O O . ILE A 1 113 ? -4.226 7.296 10.081 1.00 83.31 113 ILE A O 1
ATOM 894 N N . VAL A 1 114 ? -3.531 5.341 10.919 1.00 79.94 114 VAL A N 1
ATOM 895 C CA . VAL A 1 114 ? -4.469 5.364 12.054 1.00 79.94 114 VAL A CA 1
ATOM 896 C C . VAL A 1 114 ? -4.259 6.599 12.936 1.00 79.94 114 VAL A C 1
ATOM 898 O O . VAL A 1 114 ? -5.232 7.209 13.375 1.00 79.94 114 VAL A O 1
ATOM 901 N N . LYS A 1 115 ? -3.009 7.008 13.200 1.00 82.06 115 LYS A N 1
ATOM 902 C CA . LYS A 1 115 ? -2.734 8.254 13.942 1.00 82.06 115 LYS A CA 1
ATOM 903 C C . LYS A 1 115 ? -3.264 9.484 13.204 1.00 82.06 115 LYS A C 1
ATOM 905 O O . LYS A 1 115 ? -3.878 10.329 13.845 1.00 82.06 115 LYS A O 1
ATOM 910 N N . LYS A 1 116 ? -3.073 9.558 11.884 1.00 81.25 116 LYS A N 1
ATOM 911 C CA . LYS A 1 116 ? -3.600 10.638 11.037 1.00 81.25 116 LYS A CA 1
ATOM 912 C C . LYS A 1 116 ? -5.133 10.679 11.075 1.00 81.25 116 LYS A C 1
ATOM 914 O O . LYS A 1 116 ? -5.694 11.744 11.284 1.00 81.25 116 LYS A O 1
ATOM 919 N N . LEU A 1 117 ? -5.801 9.526 10.978 1.00 76.62 117 LEU A N 1
ATOM 920 C CA . LEU A 1 117 ? -7.266 9.412 11.063 1.00 76.62 117 LEU A CA 1
ATOM 921 C C . LEU A 1 117 ? -7.837 9.817 12.429 1.00 76.62 117 LEU A C 1
ATOM 923 O O . LEU A 1 117 ? -8.985 10.227 12.509 1.00 76.62 117 LEU A O 1
ATOM 927 N N . LYS A 1 118 ? -7.061 9.698 13.512 1.00 71.69 118 LYS A N 1
ATOM 928 C CA . LYS A 1 118 ? -7.462 10.189 14.843 1.00 71.69 118 LYS A CA 1
ATOM 929 C C . LYS A 1 118 ? -7.316 11.706 15.003 1.00 71.69 118 LYS A C 1
ATOM 931 O O . LYS A 1 118 ? -7.853 12.246 15.963 1.00 71.69 118 LYS A O 1
ATOM 936 N N . GLN A 1 119 ? -6.512 12.347 14.156 1.00 74.94 119 GLN A N 1
ATOM 937 C CA . GLN A 1 119 ? -6.216 13.783 14.208 1.00 74.94 119 GLN A CA 1
ATOM 938 C C . GLN A 1 119 ? -7.046 14.606 13.214 1.00 74.94 119 GLN A C 1
ATOM 940 O O . GLN A 1 119 ? -7.088 15.826 13.356 1.00 74.94 119 GLN A O 1
ATOM 945 N N . ALA A 1 120 ? -7.634 13.952 12.211 1.00 58.16 120 ALA A N 1
ATOM 946 C CA . ALA A 1 120 ? -8.575 14.534 11.257 1.00 58.16 120 ALA A CA 1
ATO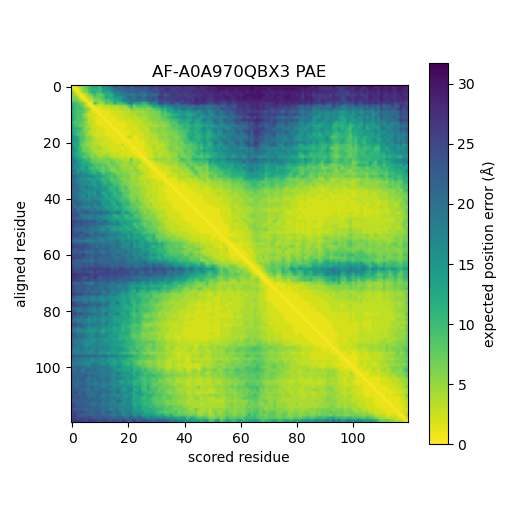M 947 C C . ALA A 1 120 ? -9.989 14.582 11.848 1.00 58.16 120 ALA A C 1
ATOM 949 O O . ALA A 1 120 ? -10.698 15.564 11.544 1.00 58.16 120 ALA A O 1
#

Radius of gyration: 25.45 Å; Cα contacts (8 Å, |Δi|>4): 82; chains: 1; bounding box: 65×23×72 Å

Mean predicted aligned error: 9.56 Å

Sequence (120 aa):
MMSLLHSEAVLACVASIVGALWTLLKSHEWMRGMRQRKVNDALEALEAAVDATYREYVRALKEQDPSGRLSAGEQEEARKQARDRAVDIARRRGVDLVETLGNDFIDLWTGRIVKKLKQA

Foldseek 3Di:
DVVVCVPVVVVVVVVVVVVVVVVVVVVVVVVVVVLVVLLVQLLVLLLVLLVVLCVPPLVVVLVVDPVSDDDPVSVVVSLVSSVVSSCVSSVVVVHRNCVSQNPVRSSVVSVVSVVVVVVD

Secondary structure (DSSP, 8-state):
--TTSS-HHHHHHHHHHHHHHHHHHHHHHHHHHHHHHHHHHHHHHHHHHHHHHIIIIIHHHHHH-TT----HHHHHHHHHHHHHHHHHHHHHTT--HHHHH-HHHHHHHHHHHHHHHHH-

pLDDT: mean 83.52, std 8.63, range [50.38, 93.06]